Protein AF-A0A1A9USE6-F1 (afdb_monomer)

Foldseek 3Di:
DDDDDDDDDDDPPPPPPPPQAEALA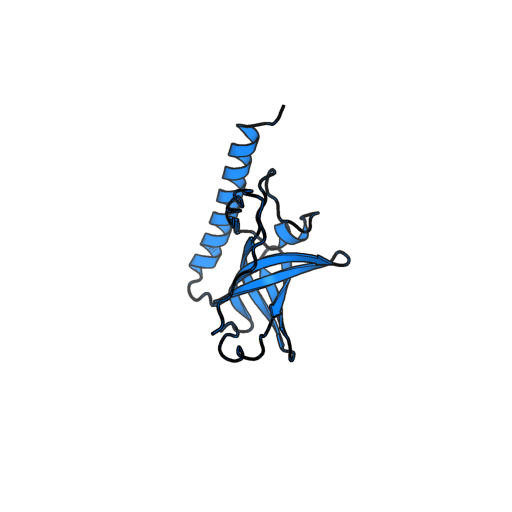DPLQLLPDPDLWRDALNDTHQKYKYKFAFADWDDDPFWIWTWTDDPNGIAIEIETADPVCPVPDEPHDHRFIKIFMAGWGADPSHIYGHTPDIHTDDDPVVVVVSVVRNVVVNVVSVVVCVVDPDD

Structure (mmCIF, N/CA/C/O backbone):
data_AF-A0A1A9USE6-F1
#
_entry.id   AF-A0A1A9USE6-F1
#
loop_
_atom_site.group_PDB
_atom_site.id
_atom_site.type_symbol
_atom_site.label_atom_id
_atom_site.label_alt_id
_atom_site.label_comp_id
_atom_site.label_asym_id
_atom_site.label_entity_id
_atom_site.label_seq_id
_atom_site.pdbx_PDB_ins_code
_atom_site.Cartn_x
_atom_site.Cartn_y
_atom_site.Cartn_z
_atom_site.occupancy
_atom_site.B_iso_or_equiv
_atom_site.auth_seq_id
_atom_site.auth_comp_id
_atom_site.auth_asym_id
_atom_site.auth_atom_id
_atom_site.pdbx_PDB_model_num
ATOM 1 N N . GLY A 1 1 ? -30.954 48.123 4.726 1.00 34.50 1 GLY A N 1
ATOM 2 C CA . GLY A 1 1 ? -29.550 48.360 5.110 1.00 34.50 1 GLY A CA 1
ATOM 3 C C . GLY A 1 1 ? -29.067 47.104 5.788 1.00 34.50 1 GLY A C 1
ATOM 4 O O . GLY A 1 1 ? -29.781 46.612 6.641 1.00 34.50 1 GLY A O 1
ATOM 5 N N . SER A 1 2 ? -27.979 46.478 5.386 1.00 37.50 2 SER A N 1
ATOM 6 C CA . SER A 1 2 ? -26.756 47.031 4.809 1.00 37.50 2 SER A CA 1
ATOM 7 C C . SER A 1 2 ? -26.195 46.086 3.750 1.00 37.50 2 SER A C 1
ATOM 9 O O . SER A 1 2 ? -26.152 44.874 3.945 1.00 37.50 2 SER A O 1
ATOM 11 N N . GLU A 1 3 ? -25.796 46.684 2.635 1.00 34.56 3 GLU A N 1
ATOM 12 C CA . GLU A 1 3 ? -25.117 46.066 1.504 1.00 34.56 3 GLU A CA 1
ATOM 13 C C . GLU A 1 3 ? -23.716 45.591 1.907 1.00 34.56 3 GLU A C 1
ATOM 15 O O . GLU A 1 3 ? -22.988 46.289 2.613 1.00 34.56 3 GLU A O 1
ATOM 20 N N . PHE A 1 4 ? -23.336 44.403 1.437 1.00 34.97 4 PHE A N 1
ATOM 21 C CA . PHE A 1 4 ? -21.953 43.940 1.439 1.00 34.97 4 PHE A CA 1
ATOM 22 C C . PHE A 1 4 ? -21.259 44.481 0.190 1.00 34.97 4 PHE A C 1
ATOM 24 O O . PHE A 1 4 ? -21.656 44.151 -0.926 1.00 34.97 4 PHE A O 1
ATOM 31 N N . ASN A 1 5 ? -20.203 45.272 0.378 1.00 40.84 5 ASN A N 1
ATOM 32 C CA . ASN A 1 5 ? -19.221 45.532 -0.665 1.00 40.84 5 ASN A CA 1
ATOM 33 C C . ASN A 1 5 ? -17.848 45.829 -0.045 1.00 40.84 5 ASN A C 1
ATOM 35 O O . ASN A 1 5 ? -17.728 46.778 0.724 1.00 40.84 5 ASN A O 1
ATOM 39 N N . ALA A 1 6 ? -16.833 45.035 -0.397 1.00 34.84 6 ALA A N 1
ATOM 40 C CA . ALA A 1 6 ? -15.447 45.482 -0.556 1.00 34.84 6 ALA A CA 1
ATOM 41 C C . ALA A 1 6 ? -14.590 44.369 -1.188 1.00 34.84 6 ALA A C 1
ATOM 43 O O . ALA A 1 6 ? -14.266 43.350 -0.586 1.00 34.84 6 ALA A O 1
ATOM 44 N N . THR A 1 7 ? -14.264 44.648 -2.439 1.00 40.16 7 THR A N 1
ATOM 45 C CA . THR A 1 7 ? -13.300 44.115 -3.400 1.00 40.16 7 THR A CA 1
ATOM 46 C C . THR A 1 7 ? -11.948 43.639 -2.846 1.00 40.16 7 THR A C 1
ATOM 48 O O . THR A 1 7 ? -11.305 44.347 -2.073 1.00 40.16 7 THR A O 1
ATOM 51 N N . GLN A 1 8 ? -11.415 42.555 -3.424 1.00 35.91 8 GLN A N 1
ATOM 52 C CA . GLN A 1 8 ? -9.983 42.456 -3.724 1.00 35.91 8 GLN A CA 1
ATOM 53 C C . GLN A 1 8 ? -9.783 41.808 -5.105 1.00 35.91 8 GLN A C 1
ATOM 55 O O . GLN A 1 8 ? -10.312 40.740 -5.401 1.00 35.91 8 GLN A O 1
ATOM 60 N N . THR A 1 9 ? -9.098 42.547 -5.973 1.00 34.28 9 THR A N 1
ATOM 61 C CA . THR A 1 9 ? -8.733 42.234 -7.360 1.00 34.28 9 THR A CA 1
ATOM 62 C C . THR A 1 9 ? -7.429 41.432 -7.447 1.00 34.28 9 THR A C 1
ATOM 64 O O . THR A 1 9 ? -6.653 41.460 -6.495 1.00 34.28 9 THR A O 1
ATOM 67 N N . THR A 1 10 ? -7.177 40.859 -8.642 1.00 36.59 10 THR A N 1
ATOM 68 C CA . THR A 1 10 ? -5.902 40.318 -9.198 1.00 36.59 10 THR A CA 1
ATOM 69 C C . THR A 1 10 ? -5.351 39.069 -8.487 1.00 36.59 10 THR A C 1
ATOM 71 O O . THR A 1 10 ? -5.146 39.094 -7.288 1.00 36.59 10 THR A O 1
ATOM 74 N N . ASP A 1 11 ? -5.120 37.909 -9.105 1.00 31.62 11 ASP A N 1
ATOM 75 C CA . ASP A 1 11 ? -4.701 37.610 -10.474 1.00 31.62 11 ASP A CA 1
ATOM 76 C C . ASP A 1 11 ? -5.348 36.333 -11.022 1.00 31.62 11 ASP A C 1
ATOM 78 O O . ASP A 1 11 ? -5.490 35.320 -10.334 1.00 31.62 11 ASP A O 1
ATOM 82 N N . GLY A 1 12 ? -5.670 36.366 -12.315 1.00 39.03 12 GLY A N 1
ATOM 83 C CA . GLY A 1 12 ? -5.932 35.175 -13.108 1.00 39.03 12 GLY A CA 1
ATOM 84 C C . GLY A 1 12 ? -4.642 34.394 -13.341 1.00 39.03 12 GLY A C 1
ATOM 85 O O . GLY A 1 12 ? -4.097 34.414 -14.438 1.00 39.03 12 GLY A O 1
ATOM 86 N N . ALA A 1 13 ? -4.177 33.665 -12.331 1.00 37.28 13 ALA A N 1
ATOM 87 C CA . ALA A 1 13 ? -3.527 32.398 -12.604 1.00 37.28 13 ALA A CA 1
ATOM 88 C C . ALA A 1 13 ? -4.669 31.407 -12.816 1.00 37.28 13 ALA A C 1
ATOM 90 O O . ALA A 1 13 ? -5.425 31.120 -11.887 1.00 37.28 13 ALA A O 1
ATOM 91 N N . ALA A 1 14 ? -4.833 30.906 -14.042 1.00 39.53 14 ALA A N 1
ATOM 92 C CA . ALA A 1 14 ? -5.511 29.635 -14.212 1.00 39.53 14 ALA A CA 1
ATOM 93 C C . ALA A 1 14 ? -4.830 28.686 -13.225 1.00 39.53 14 ALA A C 1
ATOM 95 O O . ALA A 1 14 ? -3.658 28.359 -13.402 1.00 39.53 14 ALA A O 1
ATOM 96 N N . ALA A 1 15 ? -5.513 28.339 -12.132 1.00 44.53 15 ALA A N 1
ATOM 97 C CA . ALA A 1 15 ? -5.095 27.225 -11.317 1.00 44.53 15 ALA A CA 1
ATOM 98 C C . ALA A 1 15 ? -5.098 26.062 -12.299 1.00 44.53 15 ALA A C 1
ATOM 100 O O . ALA A 1 15 ? -6.169 25.593 -12.696 1.00 44.53 15 ALA A O 1
ATOM 101 N N . GLU A 1 16 ? -3.914 25.695 -12.798 1.00 43.12 16 GLU A N 1
ATOM 102 C CA . GLU A 1 16 ? -3.731 24.447 -13.508 1.00 43.12 16 GLU A CA 1
ATOM 103 C C . GLU A 1 16 ? -4.446 23.434 -12.633 1.00 43.12 16 GLU A C 1
ATOM 105 O O . GLU A 1 16 ? -4.096 23.268 -11.460 1.00 43.12 16 GLU A O 1
ATOM 110 N N . LYS A 1 17 ? -5.526 22.845 -13.158 1.00 40.38 17 LYS A N 1
ATOM 111 C CA . LYS A 1 17 ? -6.103 21.648 -12.568 1.00 40.38 17 LYS A CA 1
ATOM 112 C C . LYS A 1 17 ? -4.934 20.678 -12.521 1.00 40.38 17 LYS A C 1
ATOM 114 O O . LYS A 1 17 ? -4.649 20.037 -13.529 1.00 40.38 17 LYS A O 1
ATOM 119 N N . LYS A 1 18 ? -4.214 20.632 -11.396 1.00 44.94 18 LYS A N 1
ATOM 120 C CA . LYS A 1 18 ? -3.244 19.587 -11.114 1.00 44.94 18 LYS A CA 1
ATOM 121 C C . LYS A 1 18 ? -4.072 18.331 -11.229 1.00 44.94 18 LYS A C 1
ATOM 123 O O . LYS A 1 18 ? -4.934 18.090 -10.390 1.00 44.94 18 LYS A O 1
ATOM 128 N N . SER A 1 19 ? -3.918 17.624 -12.342 1.00 48.53 19 SER A N 1
ATOM 129 C CA . SER A 1 19 ? -4.559 16.339 -12.522 1.00 48.53 19 SER A CA 1
ATOM 130 C C . SER A 1 19 ? -4.073 15.495 -11.357 1.00 48.53 19 SER A C 1
ATOM 132 O O . SER A 1 19 ? -2.878 15.206 -11.278 1.00 48.53 19 SER A O 1
ATOM 134 N N . GLU A 1 20 ? -4.960 15.195 -10.414 1.00 60.94 20 GLU A N 1
ATOM 135 C CA . GLU A 1 20 ? -4.657 14.265 -9.339 1.00 60.94 20 GLU A CA 1
ATOM 136 C C . GLU A 1 20 ? -4.400 12.914 -10.001 1.00 60.94 20 GLU A C 1
ATOM 138 O O . GLU A 1 20 ? -5.315 12.238 -10.469 1.00 60.94 20 GLU A O 1
ATOM 143 N N . SER A 1 21 ? -3.124 12.580 -10.160 1.00 86.69 21 SER A N 1
ATOM 144 C CA . SER A 1 21 ? -2.690 11.335 -10.768 1.00 86.69 21 SER A CA 1
ATOM 145 C C . SER A 1 21 ? -2.428 10.327 -9.656 1.00 86.69 21 SER A C 1
ATOM 147 O O . SER A 1 21 ? -1.738 10.608 -8.670 1.00 86.69 21 SER A O 1
ATOM 149 N N . ILE A 1 22 ? -3.004 9.138 -9.819 1.00 93.00 22 ILE A N 1
ATOM 150 C CA . ILE A 1 22 ? -2.833 8.015 -8.901 1.00 93.00 22 ILE A CA 1
ATOM 151 C C . ILE A 1 22 ? -1.846 7.038 -9.537 1.00 93.00 22 ILE A C 1
ATOM 153 O O . ILE A 1 22 ? -2.066 6.581 -10.658 1.00 93.00 22 ILE A O 1
ATOM 157 N N . ALA A 1 23 ? -0.774 6.703 -8.821 1.00 95.00 23 ALA A N 1
ATOM 158 C CA . ALA A 1 23 ? 0.113 5.607 -9.197 1.00 95.00 23 ALA A CA 1
ATOM 159 C C . ALA A 1 23 ? -0.272 4.321 -8.463 1.00 95.00 23 ALA A C 1
ATOM 161 O O . ALA A 1 23 ? -0.237 4.264 -7.234 1.00 95.00 23 ALA A O 1
ATOM 162 N N . THR A 1 24 ? -0.576 3.264 -9.209 1.00 96.06 24 THR A N 1
ATOM 163 C CA . THR A 1 24 ? -0.669 1.907 -8.659 1.00 96.06 24 THR A CA 1
ATOM 164 C C . THR A 1 24 ? 0.742 1.372 -8.435 1.00 96.06 24 THR A C 1
ATOM 166 O O . THR A 1 24 ? 1.530 1.333 -9.379 1.00 96.06 24 THR A O 1
ATOM 169 N N . VAL A 1 25 ? 1.080 0.990 -7.200 1.00 97.19 25 VAL A N 1
ATOM 170 C CA . VAL A 1 25 ? 2.463 0.645 -6.808 1.00 97.19 25 VAL A CA 1
ATOM 171 C C . VAL A 1 25 ? 2.534 -0.543 -5.849 1.00 97.19 25 VAL A C 1
ATOM 173 O O . VAL A 1 25 ? 1.552 -0.899 -5.192 1.00 97.19 25 VAL A O 1
ATOM 176 N N . LEU A 1 26 ? 3.718 -1.144 -5.743 1.00 98.06 26 LEU A N 1
ATOM 177 C CA . LEU A 1 26 ? 4.081 -2.067 -4.665 1.00 98.06 26 LEU A CA 1
ATOM 178 C C . LEU A 1 26 ? 4.778 -1.314 -3.526 1.00 98.06 26 LEU A C 1
ATOM 180 O O . LEU A 1 26 ? 5.464 -0.309 -3.734 1.00 98.06 26 LEU A O 1
ATOM 184 N N . ILE A 1 27 ? 4.652 -1.817 -2.299 1.00 98.19 27 ILE A N 1
ATOM 185 C CA . ILE A 1 27 ? 5.162 -1.144 -1.097 1.00 98.19 27 ILE A CA 1
ATOM 186 C C . ILE A 1 27 ? 6.669 -0.884 -1.193 1.00 98.19 27 ILE A C 1
ATOM 188 O O . ILE A 1 27 ? 7.137 0.195 -0.825 1.00 98.19 27 ILE A O 1
ATOM 192 N N . LYS A 1 28 ? 7.457 -1.822 -1.730 1.00 96.75 28 LYS A N 1
ATOM 193 C CA . LYS A 1 28 ? 8.909 -1.632 -1.864 1.00 96.75 28 LYS A CA 1
ATOM 194 C C . LYS A 1 28 ? 9.276 -0.447 -2.757 1.00 96.75 28 LYS A C 1
ATOM 196 O O . LYS A 1 28 ? 10.309 0.174 -2.511 1.00 96.75 28 LYS A O 1
ATOM 201 N N . GLU A 1 29 ? 8.469 -0.123 -3.764 1.00 95.44 29 GLU A N 1
ATOM 202 C CA . GLU A 1 29 ? 8.708 1.040 -4.629 1.00 95.44 29 GLU A CA 1
ATOM 203 C C . GLU A 1 29 ? 8.553 2.339 -3.840 1.00 95.44 29 GLU A C 1
ATOM 205 O O . GLU A 1 29 ? 9.376 3.246 -3.972 1.00 95.44 29 GLU A O 1
ATOM 210 N N . LEU A 1 30 ? 7.570 2.389 -2.936 1.00 95.38 30 LEU A N 1
ATOM 211 C CA . LEU A 1 30 ? 7.425 3.498 -2.000 1.00 95.38 30 LEU A CA 1
ATOM 212 C C . LEU A 1 30 ? 8.632 3.583 -1.076 1.00 95.38 30 LEU A C 1
ATOM 214 O O . LEU A 1 30 ? 9.248 4.638 -0.991 1.00 95.38 30 LEU A O 1
ATOM 218 N N . LEU A 1 31 ? 9.012 2.476 -0.434 1.00 94.88 31 LEU A N 1
ATOM 219 C CA . LEU A 1 31 ? 10.131 2.433 0.516 1.00 94.88 31 LEU A CA 1
ATOM 220 C C . LEU A 1 31 ? 11.468 2.867 -0.102 1.00 94.88 31 LEU A C 1
ATOM 222 O O . LEU A 1 31 ? 12.306 3.430 0.596 1.00 94.88 31 LEU A O 1
ATOM 226 N N . LYS A 1 32 ? 11.667 2.618 -1.401 1.00 91.81 32 LYS A N 1
ATOM 227 C CA . LYS A 1 32 ? 12.886 2.987 -2.133 1.00 91.81 32 LYS A CA 1
ATOM 228 C C . LYS A 1 32 ? 12.862 4.394 -2.729 1.00 91.81 32 LYS A C 1
ATOM 230 O O . LYS A 1 32 ? 13.913 4.853 -3.171 1.00 91.81 32 LYS A O 1
ATOM 235 N N . SER A 1 33 ? 11.713 5.068 -2.788 1.00 88.31 33 SER A N 1
ATOM 236 C CA . SER A 1 33 ? 11.669 6.417 -3.356 1.00 88.31 33 SER A CA 1
ATOM 237 C C . SER A 1 33 ? 12.460 7.390 -2.475 1.00 88.31 33 SER A C 1
ATOM 239 O O . SER A 1 33 ? 12.473 7.274 -1.253 1.00 88.31 33 SER A O 1
ATOM 241 N N . VAL A 1 34 ? 13.161 8.352 -3.065 1.00 80.00 34 VAL A N 1
ATOM 242 C CA . VAL A 1 34 ? 13.991 9.297 -2.286 1.00 80.00 34 VAL A CA 1
ATOM 243 C C . VAL A 1 34 ? 13.154 10.479 -1.795 1.00 80.00 34 VAL A C 1
ATOM 245 O O . VAL A 1 34 ? 13.376 11.018 -0.714 1.00 80.00 34 VAL A O 1
ATOM 248 N N . GLU A 1 35 ? 12.130 10.836 -2.561 1.00 75.31 35 GLU A N 1
ATOM 249 C CA . GLU A 1 35 ? 11.345 12.042 -2.353 1.00 75.31 35 GLU A CA 1
ATOM 250 C C . GLU A 1 35 ? 10.099 11.809 -1.488 1.00 75.31 35 GLU A C 1
ATOM 252 O O . GLU A 1 35 ? 9.638 10.683 -1.263 1.00 75.31 35 GLU A O 1
ATOM 257 N N . SER A 1 36 ? 9.559 12.912 -0.9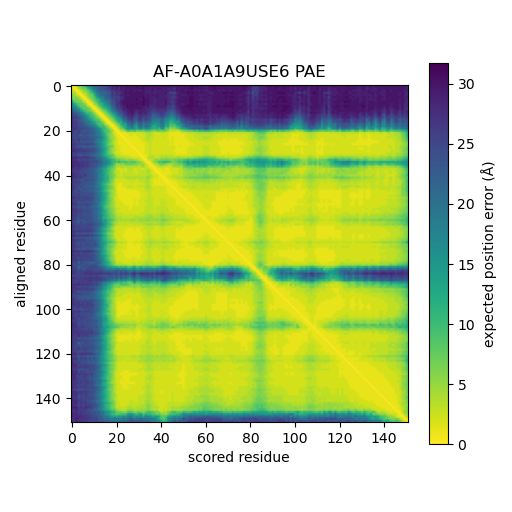69 1.00 72.19 36 SER A N 1
ATOM 258 C CA . SER A 1 36 ? 8.235 12.969 -0.345 1.00 72.19 36 SER A CA 1
ATOM 259 C C . SER A 1 36 ? 7.109 12.937 -1.380 1.00 72.19 36 SER A C 1
ATOM 261 O O . SER A 1 36 ? 5.993 12.554 -1.048 1.00 72.19 36 SER A O 1
ATOM 263 N N . ILE A 1 37 ? 7.405 13.313 -2.623 1.00 79.00 37 ILE A N 1
ATOM 264 C CA . ILE A 1 37 ? 6.520 13.177 -3.775 1.00 79.00 37 ILE A CA 1
ATOM 265 C C . ILE A 1 37 ? 6.893 11.882 -4.494 1.00 79.00 37 ILE A C 1
ATOM 267 O O . ILE A 1 37 ? 8.069 11.607 -4.716 1.00 79.00 37 ILE A O 1
ATOM 271 N N . PHE A 1 38 ? 5.906 11.056 -4.832 1.00 89.00 38 PHE A N 1
ATOM 272 C CA . PHE A 1 38 ? 6.192 9.806 -5.521 1.00 89.00 38 PHE A CA 1
ATOM 273 C C . PHE A 1 38 ? 6.386 10.054 -7.021 1.00 89.00 38 PHE A C 1
ATOM 275 O O . PHE A 1 38 ? 5.566 10.722 -7.655 1.00 89.00 38 PHE A O 1
ATOM 282 N N . GLN A 1 39 ? 7.468 9.508 -7.579 1.00 88.81 39 GLN A N 1
ATOM 283 C CA . GLN A 1 39 ? 7.804 9.654 -8.991 1.00 88.81 39 GLN A CA 1
ATOM 284 C C . GLN A 1 39 ? 8.165 8.315 -9.640 1.00 88.81 39 GLN A C 1
ATOM 286 O O . GLN A 1 39 ? 8.830 7.475 -9.032 1.00 88.81 39 GLN A O 1
ATOM 2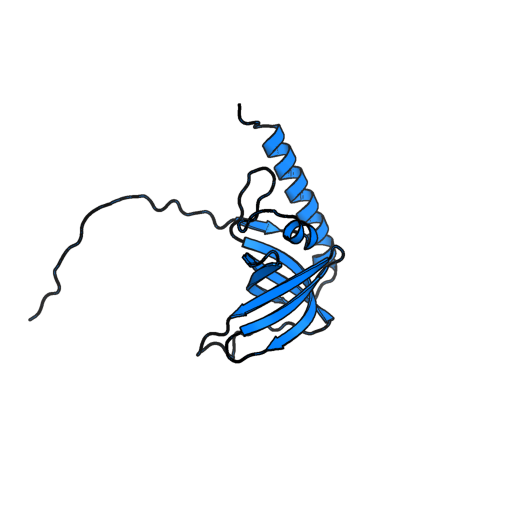91 N N . ILE A 1 40 ? 7.779 8.157 -10.906 1.00 87.81 40 ILE A N 1
ATOM 292 C CA . ILE A 1 40 ? 8.187 7.059 -11.790 1.00 87.81 40 ILE A CA 1
ATOM 293 C C . ILE A 1 40 ? 8.640 7.679 -13.118 1.00 87.81 40 ILE A C 1
ATOM 295 O O . ILE A 1 40 ? 7.836 8.327 -13.774 1.00 87.81 40 ILE A O 1
ATOM 299 N N . PHE A 1 41 ? 9.900 7.483 -13.524 1.00 87.06 41 PHE A N 1
ATOM 300 C CA 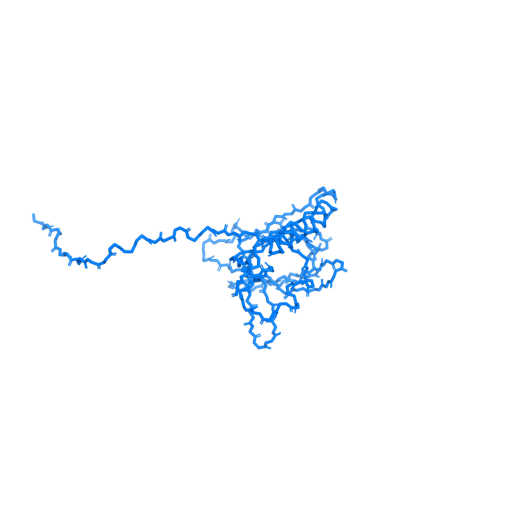. PHE A 1 41 ? 10.459 8.014 -14.786 1.00 87.06 41 PHE A CA 1
ATOM 301 C C . PHE A 1 41 ? 10.121 9.503 -15.037 1.00 87.06 41 PHE A C 1
ATOM 303 O O . PHE A 1 41 ? 9.562 9.856 -16.071 1.00 87.06 41 PHE A O 1
ATOM 310 N N . GLU A 1 42 ? 10.410 10.366 -14.054 1.00 84.00 42 GLU A N 1
ATOM 311 C CA . GLU A 1 42 ? 10.084 11.811 -14.029 1.00 84.00 42 GLU A CA 1
ATOM 312 C C . GLU A 1 42 ? 8.587 12.169 -13.995 1.00 84.00 42 GLU A C 1
ATOM 314 O O . GLU A 1 42 ? 8.227 13.341 -13.863 1.00 84.00 42 GLU A O 1
ATOM 319 N N . MET A 1 43 ? 7.688 11.187 -14.061 1.00 87.56 43 MET A N 1
ATOM 320 C CA . MET A 1 43 ? 6.259 11.410 -13.875 1.00 87.56 43 MET A CA 1
ATOM 321 C C . MET A 1 43 ? 5.954 11.507 -12.386 1.00 87.56 43 MET A C 1
ATOM 323 O O . MET A 1 43 ? 6.227 10.583 -11.621 1.00 87.56 43 MET A O 1
ATOM 327 N N . THR A 1 44 ? 5.371 12.632 -11.983 1.00 90.19 44 THR A N 1
ATOM 328 C CA . THR A 1 44 ? 4.979 12.903 -10.600 1.00 90.19 44 THR A CA 1
ATOM 329 C C . THR A 1 44 ? 3.546 12.455 -10.331 1.00 90.19 44 THR A C 1
ATOM 331 O O . THR A 1 44 ? 2.642 12.729 -11.123 1.00 90.19 44 THR A O 1
ATOM 334 N N . PHE A 1 45 ? 3.338 11.819 -9.178 1.00 91.88 45 PHE A N 1
ATOM 335 C CA . PHE A 1 45 ? 2.031 11.378 -8.704 1.00 91.88 45 PHE A CA 1
ATOM 336 C C . PHE A 1 45 ? 1.717 11.974 -7.335 1.00 91.88 45 PHE A C 1
ATOM 338 O O . PHE A 1 45 ? 2.532 11.926 -6.410 1.00 91.88 45 PHE A O 1
ATOM 345 N N . SER A 1 46 ? 0.521 12.550 -7.205 1.00 91.94 46 SER A N 1
ATOM 346 C CA . SER A 1 46 ? 0.042 13.129 -5.944 1.00 91.94 46 SER A CA 1
ATOM 347 C C . SER A 1 46 ? -0.512 12.068 -4.994 1.00 91.94 46 SER A C 1
ATOM 349 O O . SER A 1 46 ? -0.494 12.261 -3.777 1.00 91.94 46 SER A O 1
ATOM 351 N N . MET A 1 47 ? -0.986 10.948 -5.543 1.00 94.50 47 MET A N 1
ATOM 352 C CA . MET A 1 47 ? -1.570 9.839 -4.799 1.00 94.50 47 MET A CA 1
ATOM 353 C C . MET A 1 47 ? -1.005 8.502 -5.262 1.00 94.50 47 MET A C 1
ATOM 355 O O . MET A 1 47 ? -0.538 8.340 -6.390 1.00 94.50 47 MET A O 1
ATOM 359 N N . VAL A 1 48 ? -1.088 7.521 -4.375 1.00 96.44 48 VAL A N 1
ATOM 360 C CA . VAL A 1 48 ? -0.720 6.136 -4.640 1.00 96.44 48 VAL A CA 1
ATOM 361 C C . VAL A 1 48 ? -1.875 5.212 -4.290 1.00 96.44 48 VAL A C 1
ATOM 363 O O . VAL A 1 48 ? -2.676 5.513 -3.402 1.00 96.44 48 VAL A O 1
ATOM 366 N N . CYS A 1 49 ? -1.940 4.090 -4.994 1.00 97.88 49 CYS A N 1
ATOM 367 C CA . CYS A 1 49 ? -2.831 2.976 -4.722 1.00 97.88 49 CYS A CA 1
ATOM 368 C C . CYS A 1 49 ? -1.988 1.731 -4.437 1.00 97.88 49 CYS A C 1
ATOM 370 O O . CYS A 1 49 ? -1.172 1.332 -5.272 1.00 97.88 49 CYS A O 1
ATOM 372 N N . VAL A 1 50 ? -2.194 1.110 -3.276 1.00 98.31 50 VAL A N 1
ATOM 373 C CA . VAL A 1 50 ? -1.599 -0.188 -2.919 1.00 98.31 50 VAL A CA 1
ATOM 374 C C . VAL A 1 50 ? -2.702 -1.175 -2.541 1.00 98.31 50 VAL A C 1
ATOM 376 O O . VAL A 1 50 ? -3.671 -0.794 -1.887 1.00 98.31 50 VAL A O 1
ATOM 379 N N . ARG A 1 51 ? -2.560 -2.450 -2.920 1.00 98.50 51 ARG A N 1
ATOM 380 C CA . ARG A 1 51 ? -3.392 -3.548 -2.402 1.00 98.50 51 ARG A CA 1
ATOM 381 C C . ARG A 1 51 ? -2.543 -4.406 -1.466 1.00 98.50 51 ARG A C 1
ATOM 383 O O . ARG A 1 51 ? -1.559 -4.999 -1.900 1.00 98.50 51 ARG A O 1
ATOM 390 N N . ALA A 1 52 ? -2.898 -4.439 -0.184 1.00 98.50 52 ALA A N 1
ATOM 391 C CA . ALA A 1 52 ? -2.061 -5.013 0.873 1.00 98.50 52 ALA A CA 1
ATOM 392 C C . ALA A 1 52 ? -2.897 -5.682 1.972 1.00 98.50 52 ALA A C 1
ATOM 394 O O . ALA A 1 52 ? -4.076 -5.378 2.137 1.00 98.50 52 ALA A O 1
ATOM 395 N N . ILE A 1 53 ? -2.281 -6.587 2.734 1.00 98.56 53 ILE A N 1
ATOM 396 C CA . ILE A 1 53 ? -2.861 -7.186 3.939 1.00 98.56 53 ILE A CA 1
ATOM 397 C C . ILE A 1 53 ? -2.701 -6.211 5.105 1.00 98.56 53 ILE A C 1
ATOM 399 O O . ILE A 1 53 ? -1.607 -5.703 5.353 1.00 98.56 53 ILE A O 1
ATOM 403 N N . VAL A 1 54 ? -3.770 -6.004 5.869 1.00 98.69 54 VAL A N 1
ATOM 404 C CA . VAL A 1 54 ? -3.721 -5.259 7.131 1.00 98.69 54 VAL A CA 1
ATOM 405 C C . VAL A 1 54 ? -3.143 -6.160 8.226 1.00 98.69 54 VAL A C 1
ATOM 407 O O . VAL A 1 54 ? -3.775 -7.128 8.639 1.00 98.69 54 VAL A O 1
ATOM 410 N N . ARG A 1 55 ? -1.933 -5.869 8.706 1.00 98.69 55 ARG A N 1
ATOM 411 C CA . ARG A 1 55 ? -1.212 -6.659 9.723 1.00 98.69 55 ARG A CA 1
ATOM 412 C C . ARG A 1 55 ? -1.337 -6.125 11.143 1.00 98.69 55 ARG A C 1
ATOM 414 O O . ARG A 1 55 ? -1.133 -6.887 12.081 1.00 98.69 55 ARG A O 1
ATOM 421 N N . ASN A 1 56 ? -1.669 -4.850 11.302 1.00 98.62 56 ASN A N 1
ATOM 422 C CA . ASN A 1 56 ? -1.950 -4.235 12.597 1.00 98.62 56 ASN A CA 1
ATOM 423 C C . ASN A 1 56 ? -2.960 -3.094 12.424 1.00 98.62 56 ASN A C 1
ATOM 425 O O . ASN A 1 56 ? -2.977 -2.463 11.363 1.00 98.62 56 ASN A O 1
ATOM 429 N N . ILE A 1 57 ? -3.765 -2.840 13.458 1.00 98.19 57 ILE A N 1
ATOM 430 C CA . ILE A 1 57 ? -4.716 -1.725 13.545 1.00 98.19 57 ILE A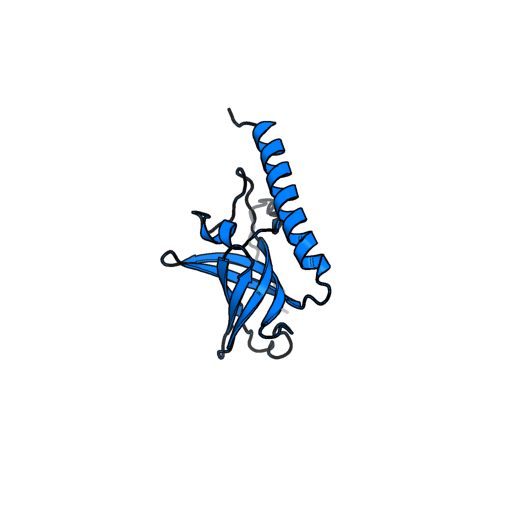 CA 1
ATOM 431 C C . ILE A 1 57 ? -4.610 -1.126 14.949 1.00 98.19 57 ILE A C 1
ATOM 433 O O . ILE A 1 57 ? -4.913 -1.793 15.935 1.00 98.19 57 ILE A O 1
ATOM 437 N N . GLU A 1 58 ? -4.209 0.138 15.033 1.00 97.75 58 GLU A N 1
ATOM 438 C CA . GLU A 1 58 ? -4.107 0.896 16.281 1.00 97.75 58 GLU A CA 1
ATOM 439 C C . GLU A 1 58 ? -4.944 2.170 16.188 1.00 97.75 58 GLU A C 1
ATOM 441 O O . GLU A 1 58 ? -4.642 3.069 15.402 1.00 97.75 58 GLU A O 1
ATOM 446 N N . THR A 1 59 ? -5.987 2.264 17.008 1.00 94.69 59 THR A N 1
ATOM 447 C CA . THR A 1 59 ? -6.895 3.417 17.030 1.00 94.69 59 THR A CA 1
ATOM 448 C C . THR A 1 59 ? -6.553 4.347 18.190 1.00 94.69 59 THR A C 1
ATOM 450 O O . THR A 1 59 ? -6.446 3.911 19.335 1.00 94.69 59 THR A O 1
ATOM 453 N N . SER A 1 60 ? -6.408 5.638 17.899 1.00 93.69 60 SER A N 1
ATOM 454 C CA . SER A 1 60 ? -6.338 6.720 18.884 1.00 93.69 60 SER A CA 1
ATOM 455 C C . SER A 1 60 ? -7.568 7.629 18.775 1.00 93.69 60 SER A C 1
ATOM 457 O O . SER A 1 60 ? -8.472 7.369 17.986 1.00 93.69 60 SER A O 1
ATOM 459 N N . SER A 1 61 ? -7.606 8.716 19.552 1.00 90.12 61 SER A N 1
ATOM 460 C CA . SER A 1 61 ? -8.681 9.712 19.460 1.00 90.12 61 SER A CA 1
ATOM 461 C C . SER A 1 61 ? -8.681 10.507 18.152 1.00 90.12 61 SER A C 1
ATOM 463 O O . SER A 1 61 ? -9.720 11.031 17.777 1.00 90.12 61 SER A O 1
ATOM 465 N N . THR A 1 62 ? -7.536 10.624 17.472 1.00 92.06 62 THR A N 1
ATOM 466 C CA . THR A 1 62 ? -7.387 11.482 16.283 1.00 92.06 62 THR A CA 1
ATOM 467 C C . THR A 1 62 ? -7.034 10.717 15.018 1.00 92.06 62 THR A C 1
ATOM 469 O O . THR A 1 62 ? -7.116 11.282 13.933 1.00 92.06 62 THR A O 1
ATOM 472 N N . LYS A 1 63 ? -6.618 9.449 15.105 1.00 94.31 63 LYS A N 1
ATOM 473 C CA . LYS A 1 63 ? -6.254 8.660 13.925 1.00 94.31 63 LYS A CA 1
ATOM 474 C C . LYS A 1 63 ? -6.364 7.159 14.145 1.00 94.31 63 LYS A C 1
ATOM 476 O O . LYS A 1 63 ? -6.244 6.669 15.264 1.00 94.31 63 LYS A O 1
ATOM 481 N N . ILE A 1 64 ? -6.455 6.430 13.041 1.00 96.50 64 ILE A N 1
ATOM 482 C CA . ILE A 1 64 ? -6.197 4.995 12.971 1.00 96.50 64 ILE A CA 1
ATOM 483 C C . ILE A 1 64 ? -4.855 4.784 12.268 1.00 96.50 64 ILE A C 1
ATOM 485 O O . ILE A 1 64 ? -4.585 5.354 11.208 1.00 96.50 64 ILE A O 1
ATOM 489 N N . THR A 1 65 ? -3.994 3.975 12.875 1.00 98.00 65 THR A N 1
ATOM 490 C CA . THR A 1 65 ? -2.705 3.565 12.325 1.00 98.00 65 THR A CA 1
ATOM 491 C C . THR A 1 65 ? -2.783 2.118 11.871 1.00 98.00 65 THR A C 1
ATOM 493 O O . THR A 1 65 ? -3.133 1.236 12.648 1.00 98.00 65 THR A O 1
ATOM 496 N N . TYR A 1 66 ? -2.423 1.878 10.616 1.00 98.62 66 T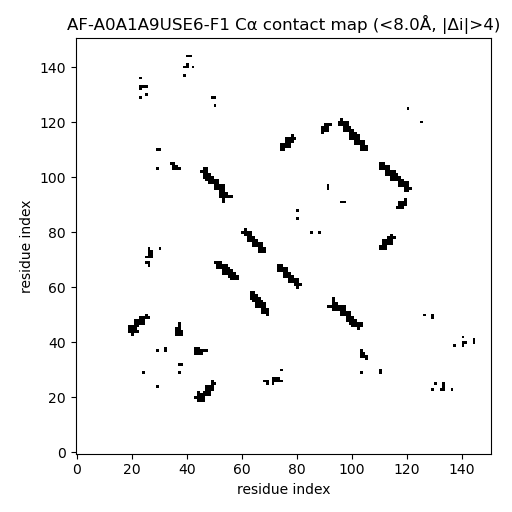YR A N 1
ATOM 497 C CA . TYR A 1 66 ? -2.378 0.550 10.021 1.00 98.62 66 TYR A CA 1
ATOM 498 C C . TYR A 1 66 ? -0.933 0.153 9.739 1.00 98.62 66 T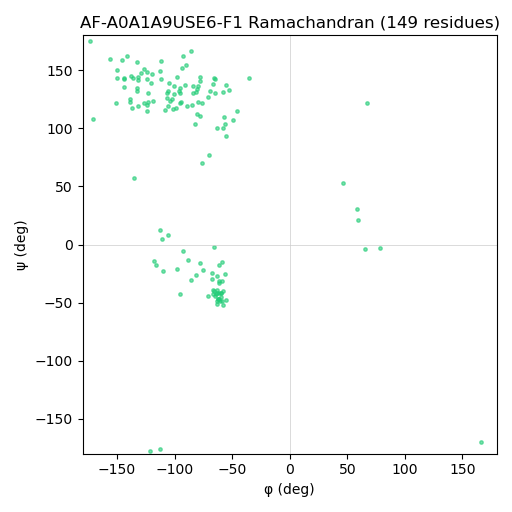YR A C 1
ATOM 500 O O . TYR A 1 66 ? -0.143 0.978 9.276 1.00 98.62 66 TYR A O 1
ATOM 508 N N . LEU A 1 67 ? -0.605 -1.121 9.947 1.00 98.75 67 LEU A N 1
ATOM 509 C CA . LEU A 1 67 ? 0.562 -1.740 9.319 1.00 98.75 67 LEU A CA 1
ATOM 510 C C . LEU A 1 67 ? 0.077 -2.515 8.098 1.00 98.75 67 LEU A C 1
ATOM 512 O O . LEU A 1 67 ? -0.717 -3.443 8.240 1.00 98.75 67 LEU A O 1
ATOM 516 N N . LEU A 1 68 ? 0.531 -2.128 6.912 1.00 98.81 68 LEU A N 1
ATOM 517 C CA . LEU A 1 68 ? 0.161 -2.755 5.647 1.00 98.81 68 LEU A CA 1
ATOM 518 C C . LEU A 1 68 ? 1.318 -3.608 5.140 1.00 98.81 68 LEU A C 1
ATOM 520 O O . LEU A 1 68 ? 2.466 -3.176 5.211 1.00 98.81 68 LEU A O 1
ATOM 524 N N . GLU A 1 69 ? 1.021 -4.787 4.604 1.00 98.75 69 GLU A N 1
ATOM 525 C CA . GLU A 1 69 ? 2.010 -5.714 4.054 1.00 98.75 69 GLU A CA 1
ATOM 526 C C . GLU A 1 69 ? 1.594 -6.235 2.677 1.00 98.75 69 GLU A C 1
ATOM 528 O O . GLU A 1 69 ? 0.480 -6.722 2.491 1.00 98.75 69 GLU A O 1
ATOM 533 N N . ASP A 1 70 ? 2.517 -6.192 1.723 1.00 97.88 70 ASP A N 1
ATOM 534 C CA . ASP A 1 70 ? 2.432 -6.919 0.461 1.00 97.88 70 ASP A CA 1
ATOM 535 C C . ASP A 1 70 ? 3.650 -7.847 0.318 1.00 97.88 70 ASP A C 1
ATOM 537 O O . ASP A 1 70 ? 4.515 -7.923 1.192 1.00 97.88 70 ASP A O 1
ATOM 541 N N . ASN A 1 71 ? 3.758 -8.548 -0.811 1.00 95.44 71 ASN A N 1
ATOM 542 C CA . ASN A 1 71 ? 4.864 -9.481 -1.057 1.00 95.44 71 ASN A CA 1
ATOM 543 C C . ASN A 1 71 ? 6.249 -8.804 -1.172 1.00 95.44 71 ASN A C 1
ATOM 545 O O . ASN A 1 71 ? 7.256 -9.480 -1.373 1.00 95.44 71 ASN A O 1
ATOM 549 N N . THR A 1 72 ? 6.321 -7.476 -1.093 1.00 98.12 72 THR A N 1
ATOM 550 C CA . THR A 1 72 ? 7.531 -6.678 -1.303 1.00 98.12 72 THR A CA 1
ATOM 551 C C . THR A 1 72 ? 7.974 -5.914 -0.055 1.00 98.12 72 THR A C 1
ATOM 553 O O . THR A 1 72 ? 9.142 -5.514 0.039 1.00 98.12 72 THR A O 1
ATOM 556 N N . GLY A 1 73 ? 7.109 -5.735 0.942 1.00 98.00 73 GLY A N 1
ATOM 557 C CA . GLY A 1 73 ? 7.478 -5.128 2.214 1.00 98.00 73 GLY A CA 1
ATOM 558 C C . GLY A 1 73 ? 6.288 -4.712 3.063 1.00 98.00 73 GLY A C 1
ATOM 559 O O . GLY A 1 73 ? 5.140 -5.031 2.767 1.00 98.00 73 GLY A O 1
ATOM 560 N N . GLN A 1 74 ? 6.600 -3.968 4.122 1.00 98.50 74 GLN A N 1
ATOM 561 C CA . GLN A 1 74 ? 5.624 -3.401 5.042 1.00 98.50 74 GLN A CA 1
ATOM 562 C C . GLN A 1 74 ? 5.722 -1.877 5.065 1.00 98.50 74 GLN A C 1
ATOM 564 O O . GLN A 1 74 ? 6.815 -1.324 4.931 1.00 98.50 74 GLN A O 1
ATOM 569 N N . ILE A 1 75 ? 4.589 -1.204 5.250 1.00 98.44 75 ILE A N 1
ATOM 570 C CA . ILE A 1 75 ? 4.526 0.250 5.400 1.00 98.44 75 ILE A CA 1
ATOM 571 C C . ILE A 1 75 ? 3.444 0.646 6.398 1.00 98.44 75 ILE A C 1
ATOM 573 O O . ILE A 1 75 ? 2.367 0.049 6.4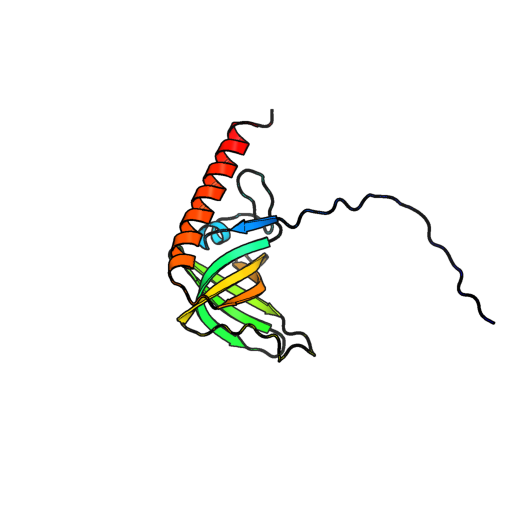47 1.00 98.44 75 ILE A O 1
ATOM 577 N N . THR A 1 76 ? 3.732 1.674 7.190 1.00 98.44 76 THR A N 1
ATOM 578 C CA . THR A 1 76 ? 2.747 2.276 8.086 1.00 98.44 76 THR A CA 1
ATOM 579 C C . THR A 1 76 ? 1.817 3.188 7.291 1.00 98.44 76 THR A C 1
ATOM 581 O O . THR A 1 76 ? 2.254 3.925 6.404 1.00 98.44 76 THR A O 1
ATOM 584 N N . ALA A 1 77 ? 0.532 3.181 7.626 1.00 98.38 77 ALA A N 1
ATOM 585 C CA . ALA A 1 77 ? -0.452 4.096 7.073 1.00 98.38 77 ALA A CA 1
ATOM 586 C C . ALA A 1 77 ? -1.258 4.781 8.186 1.00 98.38 77 ALA A C 1
ATOM 588 O O . ALA A 1 77 ? -1.482 4.207 9.252 1.00 98.38 77 ALA A O 1
ATOM 589 N N . HIS A 1 78 ? -1.670 6.024 7.956 1.00 97.44 78 HIS A N 1
ATOM 590 C CA . HIS A 1 78 ? -2.421 6.837 8.910 1.00 97.44 78 HIS A CA 1
ATOM 591 C C . HIS A 1 78 ? -3.702 7.360 8.271 1.00 97.44 78 HIS A C 1
ATOM 593 O O . HIS A 1 78 ? -3.637 8.077 7.275 1.00 97.44 78 HIS A O 1
ATOM 599 N N . TYR A 1 79 ? -4.841 7.032 8.874 1.00 96.38 79 TYR A N 1
ATOM 600 C CA . TYR A 1 79 ? -6.152 7.592 8.558 1.00 96.38 79 TYR A CA 1
ATOM 601 C C . TYR A 1 79 ? -6.548 8.557 9.677 1.00 96.38 79 TYR A C 1
ATOM 603 O O . TYR A 1 79 ? -6.619 8.136 10.830 1.00 96.38 79 TYR A O 1
ATOM 611 N N . TRP A 1 80 ? -6.750 9.838 9.375 1.00 93.81 80 TRP A N 1
ATOM 612 C CA . TRP A 1 80 ? -7.164 10.821 10.382 1.00 93.81 80 TRP A CA 1
ATOM 613 C C . TRP A 1 80 ? -8.667 10.717 10.640 1.00 93.81 80 TRP A C 1
ATOM 615 O O . TRP A 1 80 ? -9.446 10.572 9.706 1.00 93.81 80 TRP A O 1
ATOM 625 N N . LEU A 1 81 ? -9.050 10.773 11.912 1.00 90.38 81 LEU A N 1
ATOM 626 C CA . LEU A 1 81 ? -10.440 10.802 12.351 1.00 90.38 81 LEU A CA 1
ATOM 627 C C . LEU A 1 81 ? -10.845 12.265 12.540 1.00 90.38 81 LEU A C 1
ATOM 629 O O . LEU A 1 81 ? -10.197 12.987 13.300 1.00 90.38 81 LEU A O 1
ATOM 633 N N . GLU A 1 82 ? -11.892 12.702 11.846 1.00 83.38 82 GLU A N 1
ATOM 634 C CA . GLU A 1 82 ? -12.508 14.014 12.066 1.00 83.38 82 GLU A CA 1
ATOM 635 C C . GLU A 1 82 ? -13.623 13.903 13.126 1.00 83.38 82 GLU A C 1
ATOM 637 O O . GLU A 1 82 ? -14.183 12.825 13.336 1.00 83.38 82 GLU A O 1
ATOM 642 N N . GLU A 1 83 ? -13.936 15.001 13.827 1.00 68.69 83 GLU A N 1
ATOM 643 C CA . GLU A 1 83 ? -14.803 15.001 15.027 1.00 68.69 83 GLU A CA 1
ATOM 644 C C . GLU A 1 83 ? -16.249 14.510 14.776 1.00 68.69 83 GLU A C 1
ATOM 646 O O . GLU A 1 83 ? -16.910 14.080 15.719 1.00 68.69 83 GLU A O 1
ATOM 651 N N . ASP A 1 84 ? -16.703 14.473 13.517 1.00 62.53 84 ASP A N 1
ATOM 652 C CA . ASP A 1 84 ? -18.022 13.966 13.088 1.00 62.53 84 ASP A CA 1
ATOM 653 C C . ASP A 1 84 ? -17.958 12.589 12.377 1.00 62.53 84 ASP A C 1
ATOM 655 O O . ASP A 1 84 ? -18.951 12.110 11.823 1.00 62.53 84 ASP A O 1
ATOM 659 N N . ASP A 1 85 ? -16.794 11.925 12.374 1.00 56.09 85 ASP A N 1
ATOM 660 C CA . ASP A 1 85 ? -16.461 10.881 11.391 1.00 56.09 85 ASP A CA 1
ATOM 661 C C . ASP A 1 85 ? -16.336 9.455 11.940 1.00 56.09 85 ASP A C 1
ATOM 663 O O . ASP A 1 85 ? -15.905 8.543 11.232 1.00 56.09 85 ASP A O 1
ATOM 667 N N . ASN A 1 86 ? -16.777 9.206 13.177 1.00 54.09 86 ASN A N 1
ATOM 668 C CA . ASN A 1 86 ? -16.758 7.856 13.765 1.00 54.09 86 ASN A CA 1
ATOM 669 C C . ASN A 1 86 ? -17.565 6.814 12.951 1.00 54.09 86 ASN A C 1
ATOM 671 O O . ASN A 1 86 ? -17.380 5.615 13.147 1.00 54.09 86 ASN A O 1
ATOM 675 N N . LEU A 1 87 ? -18.425 7.250 12.020 1.00 56.44 87 LEU A N 1
ATOM 676 C CA . LEU A 1 87 ? -19.167 6.399 11.077 1.00 56.44 87 LEU A CA 1
ATOM 677 C C . LEU A 1 87 ? -18.469 6.191 9.716 1.00 56.44 87 LEU A C 1
ATOM 679 O O . LEU A 1 87 ? -18.971 5.409 8.911 1.00 56.44 87 LEU A O 1
ATOM 683 N N . LYS A 1 88 ? -17.342 6.861 9.435 1.00 67.12 88 LYS A N 1
ATOM 684 C CA . LYS A 1 88 ? -16.602 6.748 8.161 1.00 67.12 88 LYS A CA 1
ATOM 685 C C . LYS A 1 88 ? -15.250 6.044 8.278 1.00 67.12 88 LYS A C 1
ATOM 687 O O . LYS A 1 88 ? -14.521 5.968 7.289 1.00 67.12 88 LYS A O 1
ATOM 692 N N . ALA A 1 89 ? -14.903 5.516 9.454 1.00 82.31 89 ALA A N 1
ATOM 693 C CA . ALA A 1 89 ? -13.726 4.665 9.582 1.00 82.31 89 ALA A CA 1
ATOM 694 C C . ALA A 1 89 ? -13.799 3.523 8.542 1.00 82.31 89 ALA A C 1
ATOM 696 O O . ALA A 1 89 ? -14.860 2.908 8.401 1.00 82.31 89 ALA A O 1
ATOM 697 N N . PRO A 1 90 ? -12.714 3.237 7.800 1.00 88.00 90 PRO A N 1
ATOM 698 C CA . PRO A 1 90 ? -12.746 2.190 6.790 1.00 88.00 90 PRO A CA 1
ATOM 699 C C . PRO A 1 90 ? -13.133 0.830 7.377 1.00 88.00 90 PRO A C 1
ATOM 701 O O . PRO A 1 90 ? -12.534 0.386 8.357 1.00 88.00 90 PRO A O 1
ATOM 704 N N . ASP A 1 91 ? -14.086 0.144 6.742 1.00 92.38 91 ASP A N 1
ATOM 705 C CA . ASP A 1 91 ? -14.473 -1.229 7.090 1.00 92.38 91 ASP A CA 1
ATOM 706 C C . ASP A 1 91 ? -13.427 -2.227 6.565 1.00 92.38 91 ASP A C 1
ATOM 708 O O . ASP A 1 91 ? -13.616 -2.932 5.573 1.00 92.38 91 ASP A O 1
ATOM 712 N N . VAL A 1 92 ? -12.249 -2.208 7.188 1.00 95.31 92 VAL A N 1
ATOM 713 C CA . VAL A 1 92 ? -11.125 -3.099 6.890 1.00 95.31 92 VAL A CA 1
ATOM 714 C C . VAL A 1 92 ? -10.760 -3.899 8.131 1.00 95.31 92 VAL A C 1
ATOM 716 O O . VAL A 1 92 ? -10.731 -3.386 9.247 1.00 95.31 92 VAL A O 1
ATOM 719 N N . MET A 1 93 ? -10.461 -5.181 7.939 1.00 96.38 93 MET A N 1
ATOM 720 C CA . MET A 1 93 ? -10.231 -6.113 9.043 1.00 96.38 93 MET A CA 1
ATOM 721 C C . MET A 1 93 ? -8.778 -6.572 9.101 1.00 96.38 93 MET A C 1
ATOM 723 O O . MET A 1 93 ? -8.107 -6.731 8.079 1.00 96.38 93 MET A O 1
ATOM 727 N N . LEU A 1 94 ? -8.314 -6.862 10.317 1.00 98.06 94 LEU A N 1
ATOM 728 C CA . LEU A 1 94 ? -7.010 -7.470 10.552 1.00 98.06 94 LEU A CA 1
ATOM 729 C C . LEU A 1 94 ? -6.874 -8.786 9.764 1.00 98.06 94 LEU A C 1
ATOM 731 O O . LEU A 1 94 ? -7.789 -9.610 9.729 1.00 98.06 94 LEU A O 1
ATOM 735 N N . ASN A 1 95 ? -5.708 -8.996 9.159 1.00 98.19 95 ASN A N 1
ATOM 736 C CA . ASN A 1 95 ? -5.363 -10.132 8.303 1.00 98.19 95 ASN A CA 1
ATOM 737 C C . ASN A 1 95 ? -6.248 -10.297 7.054 1.00 98.19 95 ASN A C 1
ATOM 739 O O . ASN A 1 95 ? -6.297 -11.384 6.472 1.00 98.19 95 ASN A O 1
ATOM 743 N N . LYS A 1 96 ? -6.922 -9.231 6.612 1.00 98.19 96 LYS A N 1
ATOM 744 C CA . LYS A 1 96 ? -7.619 -9.170 5.323 1.00 98.19 96 LYS A CA 1
ATOM 745 C C . LYS A 1 96 ? -6.930 -8.189 4.381 1.00 98.19 96 LYS A C 1
ATOM 747 O O . LYS A 1 96 ? -6.177 -7.316 4.813 1.00 98.19 96 LYS A O 1
ATOM 752 N N . TYR A 1 97 ? -7.170 -8.376 3.088 1.00 98.44 97 TYR A N 1
ATOM 753 C CA . TYR A 1 97 ? -6.678 -7.475 2.058 1.00 98.44 97 TYR A CA 1
ATOM 754 C C . TYR A 1 97 ? -7.531 -6.208 1.992 1.00 98.44 97 TYR A C 1
ATOM 756 O O . TYR A 1 97 ? -8.753 -6.260 2.137 1.00 98.44 97 TYR A O 1
ATOM 764 N N . ALA A 1 98 ? -6.878 -5.085 1.724 1.00 98.38 98 ALA A N 1
ATOM 765 C CA . ALA A 1 98 ? -7.516 -3.807 1.473 1.00 98.38 98 ALA A CA 1
ATOM 766 C C . ALA A 1 98 ? -6.841 -3.087 0.301 1.00 98.38 98 ALA A C 1
ATOM 768 O O . ALA A 1 98 ? -5.621 -3.164 0.125 1.00 98.38 98 ALA A O 1
ATOM 769 N N . THR A 1 99 ? -7.643 -2.367 -0.479 1.00 98.38 99 THR A N 1
ATOM 770 C CA . THR A 1 99 ? -7.155 -1.336 -1.396 1.00 98.38 99 THR A CA 1
ATOM 771 C C . THR A 1 99 ? -6.982 -0.055 -0.594 1.00 98.38 99 THR A C 1
ATOM 773 O O . THR A 1 99 ? -7.897 0.346 0.123 1.00 98.38 99 THR A O 1
ATOM 776 N N . VAL A 1 100 ? -5.821 0.584 -0.707 1.00 98.38 100 VAL A N 1
ATOM 777 C CA . VAL A 1 100 ? -5.460 1.785 0.048 1.00 98.38 100 VAL A CA 1
ATOM 778 C C . VAL A 1 100 ? -5.071 2.887 -0.920 1.00 98.38 100 VAL A C 1
ATOM 780 O O . VAL A 1 100 ? -4.097 2.750 -1.659 1.00 98.38 100 VAL A O 1
ATOM 783 N N . TYR A 1 101 ? -5.809 3.991 -0.866 1.00 97.81 101 TYR A N 1
ATOM 784 C CA . TYR A 1 101 ? -5.516 5.225 -1.579 1.00 97.81 101 TYR A CA 1
A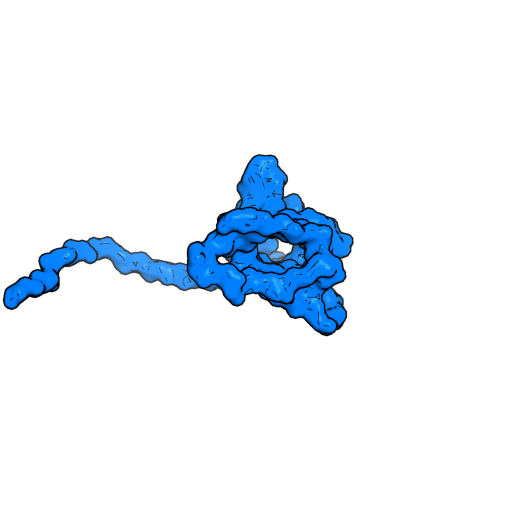TOM 785 C C . TYR A 1 101 ? -4.984 6.261 -0.599 1.00 97.81 101 TYR A C 1
ATOM 787 O O . TYR A 1 101 ? -5.580 6.497 0.456 1.00 97.81 101 TYR A O 1
ATOM 795 N N . GLY A 1 102 ? -3.880 6.916 -0.940 1.00 96.44 102 GLY A N 1
ATOM 796 C CA . GLY A 1 102 ? -3.315 7.943 -0.074 1.00 96.44 102 GLY A CA 1
ATOM 797 C C . GLY A 1 102 ? -2.152 8.701 -0.685 1.00 96.44 102 GLY A C 1
ATOM 798 O O . GLY A 1 102 ? -1.684 8.382 -1.774 1.00 96.44 102 GLY A O 1
ATOM 799 N N . SER A 1 103 ? -1.672 9.710 0.035 1.00 95.19 103 SER A N 1
ATOM 800 C CA . SER A 1 103 ? -0.440 10.425 -0.316 1.00 95.19 103 SER A CA 1
ATOM 801 C C . SER A 1 103 ? 0.734 9.880 0.491 1.00 95.19 103 SER A C 1
ATOM 803 O O . SER A 1 103 ? 0.586 9.509 1.655 1.00 95.19 103 SER A O 1
ATOM 805 N N . VAL A 1 104 ? 1.919 9.821 -0.111 1.00 94.69 104 VAL A N 1
ATOM 806 C CA . VAL A 1 104 ? 3.127 9.377 0.593 1.00 94.69 104 VAL A CA 1
ATOM 807 C C . VAL A 1 104 ? 3.728 10.562 1.343 1.00 94.69 104 VAL A C 1
ATOM 809 O O . VAL A 1 104 ? 3.818 11.673 0.823 1.00 94.69 104 VAL A O 1
ATOM 812 N N . ARG A 1 105 ? 4.150 10.340 2.586 1.00 92.94 105 ARG A N 1
ATOM 813 C CA . ARG A 1 105 ? 4.935 11.296 3.371 1.00 92.94 105 ARG A CA 1
ATOM 814 C C . ARG A 1 105 ? 6.223 10.638 3.831 1.00 92.94 105 ARG A C 1
ATOM 816 O O . ARG A 1 105 ? 6.260 9.436 4.072 1.00 92.94 105 ARG A O 1
ATOM 823 N N . SER A 1 106 ? 7.272 11.444 3.945 1.00 91.50 106 SER A N 1
ATOM 824 C CA . SER A 1 106 ? 8.560 11.036 4.497 1.00 91.50 106 SER A CA 1
ATOM 825 C C . SER A 1 106 ? 8.894 11.956 5.663 1.00 91.50 106 SER A C 1
ATOM 827 O O . SER A 1 106 ? 8.930 13.175 5.489 1.00 91.50 106 SER A O 1
ATOM 829 N N . GLN A 1 107 ? 9.105 11.389 6.848 1.00 87.38 107 GLN A N 1
ATOM 830 C CA . GLN A 1 107 ? 9.500 12.127 8.045 1.00 87.38 107 GLN A CA 1
ATOM 831 C C . GLN A 1 107 ? 10.556 11.321 8.799 1.00 87.38 107 GLN A C 1
ATOM 833 O O . GLN A 1 107 ? 10.353 10.148 9.095 1.00 87.38 107 GLN A O 1
ATOM 838 N N . GLY A 1 108 ? 11.711 11.931 9.081 1.00 86.31 108 GLY A N 1
ATOM 839 C CA . GLY A 1 108 ? 12.796 11.252 9.802 1.00 86.31 108 GLY A CA 1
ATOM 840 C C . GLY A 1 108 ? 13.300 9.974 9.115 1.00 86.31 108 GLY A C 1
ATOM 841 O O . GLY A 1 108 ? 13.690 9.031 9.794 1.00 86.31 108 GLY A O 1
ATOM 842 N N . GLY A 1 109 ? 13.237 9.908 7.779 1.00 84.69 109 GLY A N 1
ATOM 843 C CA . GLY A 1 109 ? 13.628 8.729 6.996 1.00 84.69 109 GLY A CA 1
ATOM 844 C C . GLY A 1 109 ? 12.592 7.598 6.962 1.00 84.69 109 GLY A C 1
ATOM 845 O O . GLY A 1 109 ? 12.804 6.615 6.258 1.00 84.69 109 GLY A O 1
ATOM 846 N N . GLN A 1 110 ? 11.470 7.734 7.672 1.00 90.62 110 GLN A N 1
ATOM 847 C CA . GLN A 1 110 ? 10.360 6.785 7.630 1.00 90.62 110 GLN A CA 1
ATOM 848 C C . GLN A 1 110 ? 9.302 7.249 6.634 1.00 90.62 110 GLN A C 1
ATOM 850 O O . GLN A 1 110 ? 8.929 8.426 6.614 1.00 90.62 110 GLN A O 1
ATOM 855 N N . LYS A 1 111 ? 8.814 6.316 5.812 1.00 94.44 111 LYS A N 1
ATOM 856 C CA . LYS A 1 111 ? 7.729 6.571 4.864 1.00 94.44 111 LYS A CA 1
ATOM 857 C C . LYS A 1 111 ? 6.410 6.049 5.392 1.00 94.44 111 LYS A C 1
ATOM 859 O O . LYS A 1 111 ? 6.327 4.916 5.857 1.00 94.44 111 LYS A O 1
ATOM 864 N N . THR A 1 112 ? 5.385 6.870 5.225 1.00 96.81 112 THR A N 1
ATOM 865 C CA . THR A 1 112 ? 4.030 6.585 5.687 1.00 96.81 112 THR A CA 1
ATOM 866 C C . THR A 1 112 ? 3.039 6.954 4.594 1.00 96.81 112 THR A C 1
ATOM 868 O O . THR A 1 112 ? 3.227 7.950 3.891 1.00 96.81 112 THR A O 1
ATOM 871 N N . ILE A 1 113 ? 1.972 6.170 4.453 1.00 97.62 113 ILE A N 1
ATOM 872 C CA . ILE A 1 113 ? 0.833 6.530 3.602 1.00 97.62 113 ILE A CA 1
ATOM 873 C C . ILE A 1 113 ? -0.167 7.322 4.444 1.00 97.62 113 ILE A C 1
ATOM 875 O O . ILE A 1 113 ? -0.706 6.813 5.424 1.00 97.62 113 ILE A O 1
ATOM 879 N N . MET A 1 114 ? -0.439 8.562 4.057 1.00 96.88 114 MET A N 1
ATOM 880 C CA . MET A 1 114 ? -1.561 9.333 4.584 1.00 96.88 114 MET A CA 1
ATOM 881 C C . MET A 1 114 ? -2.803 8.911 3.816 1.00 96.88 114 MET A C 1
ATOM 883 O O . MET A 1 114 ? -2.961 9.257 2.642 1.00 96.88 114 MET A O 1
ATOM 887 N N . VAL A 1 115 ? -3.625 8.096 4.463 1.00 96.88 115 VAL A N 1
ATOM 888 C CA . VAL A 1 115 ? -4.775 7.437 3.859 1.00 96.88 115 VAL A CA 1
ATOM 889 C C . VAL A 1 115 ? -5.860 8.464 3.580 1.00 96.88 115 VAL A C 1
ATOM 891 O O . VAL A 1 115 ? -6.277 9.193 4.474 1.00 96.88 115 VAL A O 1
ATOM 894 N N . PHE A 1 116 ? -6.320 8.477 2.335 1.00 94.62 116 PHE A N 1
ATOM 895 C CA . PHE A 1 116 ? -7.525 9.177 1.909 1.00 94.62 116 PHE A CA 1
ATOM 896 C C . PHE A 1 116 ? -8.732 8.232 1.905 1.00 94.62 116 PHE A C 1
ATOM 898 O O . PHE A 1 116 ? -9.805 8.592 2.370 1.00 94.62 116 PHE A O 1
ATOM 905 N N . GLN A 1 117 ? -8.550 7.000 1.417 1.00 94.69 117 GLN A N 1
ATOM 906 C CA . GLN A 1 117 ? -9.614 5.999 1.352 1.00 94.69 117 GLN A CA 1
ATOM 907 C C . GLN A 1 117 ? -9.043 4.587 1.483 1.00 94.69 117 GLN A C 1
ATOM 909 O O . GLN A 1 117 ? -7.979 4.284 0.939 1.00 94.69 117 GLN A O 1
ATOM 914 N N . MET A 1 118 ? -9.776 3.704 2.161 1.00 96.69 118 MET A N 1
ATOM 915 C CA . MET A 1 118 ? -9.500 2.268 2.192 1.00 96.69 118 MET A CA 1
ATOM 916 C C . MET A 1 118 ? -10.771 1.470 1.923 1.00 96.69 118 MET A C 1
ATOM 918 O O . MET A 1 118 ? -11.844 1.842 2.390 1.00 96.69 118 MET A O 1
ATOM 922 N N . LEU A 1 119 ? -10.638 0.381 1.169 1.00 96.88 119 LEU A N 1
ATOM 923 C CA . LEU A 1 119 ? -11.740 -0.504 0.793 1.00 96.88 119 LEU A CA 1
ATOM 924 C C . LEU A 1 119 ? -11.338 -1.965 1.033 1.00 96.88 119 LEU A C 1
ATOM 926 O O . LEU A 1 119 ? -10.228 -2.337 0.636 1.00 96.88 119 LEU A O 1
ATOM 930 N N . PRO A 1 120 ? -12.195 -2.805 1.638 1.00 97.44 120 PRO A N 1
ATOM 931 C CA . PRO A 1 120 ? -11.915 -4.229 1.779 1.00 97.44 120 PRO A CA 1
ATOM 932 C C . PRO A 1 120 ? -11.870 -4.909 0.406 1.00 97.44 120 PRO A C 1
ATOM 934 O O . PRO A 1 120 ? -12.656 -4.587 -0.483 1.00 97.44 120 PRO A O 1
ATOM 937 N N . ILE A 1 121 ? -10.963 -5.871 0.244 1.00 97.75 121 ILE A N 1
ATOM 938 C CA . ILE A 1 121 ? -10.867 -6.704 -0.960 1.00 97.75 121 ILE A CA 1
ATOM 939 C C . ILE A 1 121 ? -11.452 -8.075 -0.650 1.00 97.75 121 ILE A C 1
ATOM 941 O O . ILE A 1 121 ? -10.996 -8.763 0.269 1.00 97.75 121 ILE A O 1
ATOM 945 N N . ASN A 1 122 ? -12.440 -8.474 -1.448 1.00 95.00 122 ASN A N 1
ATOM 946 C CA . ASN A 1 122 ? -13.152 -9.740 -1.283 1.00 95.00 122 ASN A CA 1
ATOM 947 C C . ASN A 1 122 ? -12.835 -10.747 -2.397 1.00 95.00 122 ASN A C 1
ATOM 949 O O . ASN A 1 122 ? -12.970 -11.948 -2.165 1.00 95.00 122 ASN A O 1
ATOM 953 N N . ASP A 1 123 ? -12.383 -10.284 -3.570 1.00 96.81 123 ASP A N 1
ATOM 954 C CA . ASP A 1 123 ? -11.939 -11.146 -4.665 1.00 96.81 123 ASP A CA 1
ATOM 955 C C . ASP A 1 123 ? -10.397 -11.218 -4.719 1.00 96.81 123 ASP A C 1
ATOM 957 O O . ASP A 1 123 ? -9.731 -10.213 -4.987 1.00 96.81 123 ASP A O 1
ATOM 961 N N . PRO A 1 124 ? -9.788 -12.403 -4.515 1.00 91.81 124 PRO A N 1
ATOM 962 C CA . PRO A 1 124 ? -8.346 -12.592 -4.658 1.00 91.81 124 PRO A CA 1
ATOM 963 C C . PRO A 1 124 ? -7.780 -12.186 -6.028 1.00 91.81 124 PRO A C 1
ATOM 965 O O . PRO A 1 124 ? -6.600 -11.834 -6.114 1.00 91.81 124 PRO A O 1
ATOM 968 N N . ASN A 1 125 ? -8.588 -12.202 -7.096 1.00 97.25 125 ASN A N 1
ATOM 969 C CA . ASN A 1 125 ? -8.140 -11.784 -8.426 1.00 97.25 125 ASN A CA 1
ATOM 970 C C . ASN A 1 125 ? -7.729 -10.306 -8.465 1.00 97.25 125 ASN A C 1
ATOM 972 O O . ASN A 1 125 ? -6.858 -9.941 -9.258 1.00 97.25 125 ASN A O 1
ATOM 976 N N . GLU A 1 126 ? -8.280 -9.459 -7.590 1.00 97.06 126 GLU A N 1
ATOM 977 C CA . GLU A 1 126 ? -7.875 -8.054 -7.470 1.00 97.06 126 GLU A CA 1
ATOM 978 C C . GLU A 1 126 ? -6.400 -7.923 -7.062 1.00 97.06 126 GLU A C 1
ATOM 980 O O . GLU A 1 126 ? -5.704 -7.013 -7.512 1.00 97.06 126 GLU A O 1
ATOM 985 N N . ILE A 1 127 ? -5.874 -8.854 -6.261 1.00 96.69 127 ILE A N 1
ATOM 986 C CA . ILE A 1 127 ? -4.469 -8.833 -5.829 1.00 96.69 127 ILE A CA 1
ATOM 987 C C . ILE A 1 127 ? -3.537 -9.169 -6.989 1.00 96.69 127 ILE A C 1
ATOM 989 O O . ILE A 1 127 ? -2.536 -8.488 -7.202 1.00 96.69 127 ILE A O 1
ATOM 993 N N . VAL A 1 128 ? -3.875 -10.194 -7.772 1.00 96.31 128 VAL A N 1
ATOM 994 C CA . VAL A 1 128 ? -3.081 -10.574 -8.950 1.00 96.31 128 VAL A CA 1
ATOM 995 C C . VAL A 1 128 ? -3.149 -9.475 -10.009 1.00 96.31 128 VAL A C 1
ATOM 997 O O . VAL A 1 128 ? -2.123 -9.091 -10.570 1.00 96.31 128 VAL A O 1
ATOM 1000 N N . THR A 1 129 ? -4.341 -8.916 -10.225 1.00 97.81 129 THR A N 1
ATOM 1001 C CA . THR A 1 129 ? -4.565 -7.806 -11.157 1.00 97.81 129 THR A CA 1
ATOM 1002 C C . THR A 1 129 ? -3.742 -6.585 -10.756 1.00 97.81 129 THR A C 1
ATOM 1004 O O . THR A 1 129 ? -3.078 -6.018 -11.615 1.00 97.81 129 THR A O 1
ATOM 1007 N N . HIS A 1 130 ? -3.663 -6.253 -9.461 1.00 97.94 130 HIS A N 1
ATOM 1008 C CA . HIS A 1 130 ? -2.817 -5.159 -8.959 1.00 97.94 130 HIS A CA 1
ATOM 1009 C C . HIS A 1 130 ? -1.358 -5.314 -9.372 1.00 97.94 130 HIS A C 1
ATOM 1011 O O . HIS A 1 130 ? -0.758 -4.380 -9.888 1.00 97.94 130 HIS A O 1
ATOM 1017 N N . VAL A 1 131 ? -0.781 -6.505 -9.205 1.00 97.38 131 VAL A N 1
ATOM 1018 C CA . VAL A 1 131 ? 0.615 -6.756 -9.599 1.00 97.38 131 VAL A CA 1
ATOM 1019 C C . VAL A 1 131 ? 0.805 -6.547 -11.106 1.00 97.38 131 VAL A C 1
ATOM 1021 O O . VAL A 1 131 ? 1.782 -5.925 -11.521 1.00 97.38 131 VAL A O 1
ATOM 1024 N N . LEU A 1 132 ? -0.138 -7.015 -11.929 1.00 98.00 132 LEU A N 1
ATOM 1025 C CA . LEU A 1 132 ? -0.102 -6.801 -13.379 1.00 98.00 132 LEU A CA 1
ATOM 1026 C C . LEU A 1 132 ? -0.253 -5.317 -13.747 1.00 98.00 132 LEU A C 1
ATOM 1028 O O . LEU A 1 132 ? 0.459 -4.838 -14.630 1.00 98.00 132 LEU A O 1
ATOM 1032 N N . GLU A 1 133 ? -1.131 -4.585 -13.060 1.00 97.25 133 GLU A N 1
ATOM 1033 C CA . GLU A 1 133 ? -1.340 -3.143 -13.229 1.00 97.25 133 GLU A CA 1
ATOM 1034 C C . GLU A 1 133 ? -0.057 -2.364 -12.928 1.00 97.25 133 GLU A C 1
ATOM 1036 O O . GLU A 1 133 ? 0.367 -1.564 -13.763 1.00 97.25 133 GLU A O 1
ATOM 1041 N N . VAL A 1 134 ? 0.606 -2.646 -11.798 1.00 96.94 134 VAL A N 1
ATOM 1042 C CA . VAL A 1 134 ? 1.880 -2.010 -11.415 1.00 96.94 134 VAL A CA 1
ATOM 1043 C C . VAL A 1 134 ? 2.943 -2.232 -12.491 1.00 96.94 134 VAL A C 1
ATOM 1045 O O . VAL A 1 134 ? 3.557 -1.282 -12.981 1.00 96.94 134 VAL A O 1
ATOM 1048 N N . LEU A 1 135 ? 3.154 -3.489 -12.895 1.00 96.44 135 LEU A N 1
ATOM 1049 C CA . LEU A 1 135 ? 4.183 -3.837 -13.877 1.00 96.44 135 LEU A CA 1
ATOM 1050 C C . LEU A 1 135 ? 3.890 -3.219 -15.249 1.00 96.44 135 LEU A C 1
ATOM 1052 O O . LEU A 1 135 ? 4.792 -2.676 -15.889 1.00 96.44 135 LEU A O 1
ATOM 1056 N N . CYS A 1 136 ? 2.630 -3.261 -15.690 1.00 96.12 136 CYS A N 1
ATOM 1057 C CA . CYS A 1 136 ? 2.207 -2.666 -16.954 1.00 96.12 136 CYS A CA 1
ATOM 1058 C C . CYS A 1 136 ? 2.369 -1.140 -16.941 1.00 96.12 136 CYS A C 1
ATOM 1060 O O . CYS A 1 136 ? 2.881 -0.572 -17.908 1.00 96.12 136 CYS A O 1
ATOM 1062 N N . ALA A 1 137 ? 1.970 -0.475 -15.852 1.00 93.25 137 ALA A N 1
ATOM 1063 C CA . ALA A 1 137 ? 2.103 0.969 -15.695 1.00 93.25 137 ALA A CA 1
ATOM 1064 C C . ALA A 1 137 ? 3.573 1.398 -15.718 1.00 93.25 137 ALA A C 1
ATOM 1066 O O . ALA A 1 137 ? 3.935 2.296 -16.480 1.00 93.25 137 ALA A O 1
ATOM 1067 N N . ARG A 1 138 ? 4.439 0.704 -14.967 1.00 93.44 138 ARG A N 1
ATOM 1068 C CA . ARG A 1 138 ? 5.885 0.949 -14.979 1.00 93.44 138 ARG A CA 1
ATOM 1069 C C . ARG A 1 138 ? 6.474 0.769 -16.379 1.00 93.44 138 ARG A C 1
ATOM 1071 O O . ARG A 1 138 ? 7.201 1.645 -16.835 1.00 93.44 138 ARG A O 1
ATOM 1078 N N . TYR A 1 139 ? 6.152 -0.329 -17.066 1.00 94.75 139 TYR A N 1
ATOM 1079 C CA . TYR A 1 139 ? 6.643 -0.584 -18.424 1.00 94.75 139 TYR A CA 1
ATOM 1080 C C . TYR A 1 139 ? 6.215 0.518 -19.403 1.00 94.75 139 TYR A C 1
ATOM 1082 O O . TYR A 1 139 ? 7.032 1.032 -20.160 1.00 94.75 139 TYR A O 1
ATOM 1090 N N . LYS A 1 140 ? 4.945 0.939 -19.361 1.00 92.00 140 LYS A N 1
ATOM 1091 C CA . LYS A 1 140 ? 4.445 2.034 -20.206 1.00 92.00 140 LYS A CA 1
ATOM 1092 C C . LYS A 1 140 ? 5.137 3.363 -19.904 1.00 92.00 140 LYS A C 1
ATOM 1094 O O . LYS A 1 140 ? 5.480 4.080 -20.840 1.00 92.00 140 LYS A O 1
ATOM 1099 N N . ALA A 1 141 ? 5.357 3.676 -18.629 1.00 90.94 141 ALA A N 1
ATOM 1100 C CA . ALA A 1 141 ? 6.068 4.884 -18.222 1.00 90.94 141 ALA A CA 1
ATOM 1101 C C . ALA A 1 141 ? 7.530 4.875 -18.709 1.00 90.94 141 ALA A C 1
ATOM 1103 O O . ALA A 1 141 ? 8.018 5.890 -19.195 1.00 90.94 141 ALA A O 1
ATOM 1104 N N . GLU A 1 142 ? 8.200 3.720 -18.671 1.00 92.75 142 GLU A N 1
ATOM 1105 C CA . GLU A 1 142 ? 9.551 3.551 -19.220 1.00 92.75 142 GLU A CA 1
ATOM 1106 C C . GLU A 1 142 ? 9.589 3.785 -20.734 1.00 92.75 142 GLU A C 1
ATOM 1108 O O . GLU A 1 142 ? 10.415 4.554 -21.220 1.00 92.75 142 GLU A O 1
ATOM 1113 N N . GLN A 1 143 ? 8.673 3.162 -21.485 1.00 93.06 143 GLN A N 1
ATOM 1114 C CA . GLN A 1 143 ? 8.577 3.354 -22.937 1.00 93.06 143 GLN A CA 1
ATOM 1115 C C . GLN A 1 143 ? 8.312 4.819 -23.295 1.00 93.06 143 GLN A C 1
ATOM 1117 O O . GLN A 1 143 ? 8.916 5.352 -24.224 1.00 93.06 143 GLN A O 1
ATOM 1122 N N . TYR A 1 144 ? 7.433 5.480 -22.540 1.00 89.12 144 TYR A N 1
ATOM 1123 C CA . TYR A 1 144 ? 7.146 6.896 -22.726 1.00 89.12 144 TYR A CA 1
ATOM 1124 C C . TYR A 1 144 ? 8.392 7.760 -22.501 1.00 89.12 144 TYR A C 1
ATOM 1126 O O . TYR A 1 144 ? 8.702 8.605 -23.341 1.00 89.12 144 TYR A O 1
ATOM 1134 N N . PHE A 1 145 ? 9.121 7.511 -21.409 1.00 88.31 145 PHE A N 1
ATOM 1135 C CA . PHE A 1 145 ? 10.345 8.226 -21.056 1.00 88.31 145 PHE A CA 1
ATOM 1136 C C . PHE A 1 145 ? 11.456 8.032 -22.098 1.00 88.31 145 PHE A C 1
ATOM 1138 O O . PHE A 1 145 ? 12.046 9.005 -22.557 1.00 88.31 145 PHE A O 1
ATOM 1145 N N . LEU A 1 146 ? 11.696 6.793 -22.538 1.00 90.06 146 LEU A N 1
ATOM 1146 C CA . LEU A 1 146 ? 12.698 6.483 -23.565 1.00 90.06 146 LEU A CA 1
ATOM 1147 C C . LEU A 1 146 ? 12.336 7.039 -24.949 1.00 90.06 146 LEU A C 1
ATOM 1149 O O . LEU A 1 146 ? 13.232 7.346 -25.731 1.00 90.06 146 LEU A O 1
ATOM 1153 N N . GLY A 1 147 ? 11.043 7.163 -25.262 1.00 88.88 147 GLY A N 1
ATOM 1154 C CA . GLY A 1 147 ? 10.562 7.781 -26.501 1.00 88.88 147 GLY A CA 1
ATOM 1155 C C . GLY A 1 147 ? 10.606 9.313 -26.497 1.00 88.88 147 GLY A C 1
ATOM 1156 O O . GLY A 1 147 ? 10.521 9.917 -27.564 1.00 88.88 147 GLY A O 1
ATOM 1157 N N . HIS A 1 148 ? 10.752 9.938 -25.324 1.00 82.75 148 HIS A N 1
ATOM 1158 C CA . HIS A 1 148 ? 10.801 11.393 -25.149 1.00 82.75 148 HIS A CA 1
ATOM 1159 C C . HIS A 1 148 ? 11.941 11.807 -24.198 1.00 82.75 148 HIS A C 1
ATOM 1161 O O . HIS A 1 148 ? 11.681 12.457 -23.179 1.00 82.75 148 HIS A O 1
ATOM 1167 N N . PRO A 1 149 ? 13.205 11.444 -24.494 1.00 71.19 149 PRO A N 1
ATOM 1168 C CA . PRO A 1 149 ? 14.327 11.846 -23.662 1.00 71.19 149 PRO A CA 1
ATOM 1169 C C . PRO A 1 149 ? 14.461 13.370 -23.721 1.00 71.19 149 PRO A C 1
ATOM 1171 O O . PRO A 1 149 ? 14.446 13.965 -24.801 1.00 71.19 149 PRO A O 1
ATOM 1174 N N . LYS A 1 150 ? 14.565 14.021 -22.561 1.00 68.62 150 LYS A N 1
ATOM 1175 C CA . LYS A 1 150 ? 14.890 15.449 -22.525 1.00 68.62 150 LYS A CA 1
ATOM 1176 C C . LYS A 1 150 ? 16.339 15.634 -22.982 1.00 68.62 150 LYS A C 1
ATOM 1178 O O . LYS A 1 150 ? 17.215 14.898 -22.531 1.00 68.62 150 LYS A O 1
ATOM 1183 N N . ASN A 1 151 ? 16.542 16.582 -23.900 1.00 55.84 151 ASN A N 1
ATOM 1184 C CA . ASN A 1 151 ? 17.862 17.035 -24.353 1.00 55.84 151 ASN A CA 1
ATOM 1185 C C . ASN A 1 151 ? 18.708 17.560 -23.192 1.00 55.84 151 ASN A C 1
ATOM 1187 O O . ASN A 1 151 ? 18.129 18.260 -22.328 1.00 55.84 151 ASN A O 1
#

Secondary structure (DSSP, 8-state):
--------------------PEEE--HHHHHH--SSSEEETTEEESEEEEEEEEEEEEE-SSEEEEEEEETTEEEEEEEEPPTT-TT-S----TTSEEEEEEEEEEETTEEEEEEEEEEE---THHHHHHHHHHHHHHHHHHHHHHHS---

InterPro domains:
  IPR012340 Nucleic acid-binding, OB-fold [G3DSA:2.40.50.140] (17-143)
  IPR012340 Nucleic acid-binding, OB-fold [SSF50249] (27-140)
  IPR040260 Replication factor A protein-like [PTHR13989] (23-135)

Organism: Glossina austeni (NCBI:txid7395)

pLDDT: mean 84.89, std 19.93, range [31.62, 98.81]

Sequence (151 aa):
GSEFNATQTTDGAAAEKKSESIATVLIKELLKSVESIFQIFEMTFSMVCVRAIVRNIETSSTKITYLLEDNTGQITAHYWLEEDDNLKAPDVMLNKYATVYGSVRSQGGQKTIMVFQMLPINDPNEIVTHVLEVLCARYKAEQYFLGHPKN

Radius of gyration: 19.36 Å; Cα contacts (8 Å, |Δi|>4): 250; chains: 1; bounding box: 47×61×46 Å

Mean predicted aligned error: 8.81 Å

Nearest PDB structures (foldseek):
  8soj-assembly1_B  TM=8.388E-01  e=6.604E-09  Enterovirus A71
  8c5y-assembly1_B  TM=8.099E-01  e=1.067E-07  Pyrococcus abyssi
  5gro-assembly1_B  TM=7.821E-01  e=1.599E-05  Helicobacter pylori 26695
  5ihe-assembly2_B  TM=7.607E-01  e=4.300E-05  Pyrococcus abyssi GE5
  9f29-assembly1_A  TM=8.122E-01  e=1.087E-04  Pyrococcus abyssi GE5

Solvent-accessible surface area (backbone atoms only — not comparable to full-atom values): 8958 Å² total; per-residue (Å²): 137,82,85,89,82,85,87,86,80,88,76,91,65,79,73,71,77,73,74,83,35,70,42,60,49,57,56,41,60,61,74,67,49,91,58,52,60,52,70,56,76,89,45,74,29,67,29,35,37,38,71,27,32,27,76,41,81,48,76,60,95,54,32,38,38,34,35,35,35,48,102,65,36,73,43,45,31,40,34,74,51,54,102,88,33,87,86,66,64,60,80,64,54,81,78,33,43,29,42,38,33,23,31,60,42,63,58,97,89,44,60,34,33,44,44,77,48,55,43,58,56,88,58,73,64,57,58,58,48,47,56,52,50,26,54,50,52,52,52,52,42,49,54,52,37,72,76,57,66,82,130